Protein AF-K0UMV6-F1 (afdb_monomer)

Nearest PDB structures (foldseek):
  6y8q-assembly3_C  TM=6.607E-01  e=2.916E-07  Streptococcus agalactiae
  6y8q-assembly4_D  TM=5.977E-01  e=9.716E-05  Streptococcus agalactiae
  9bz0-assembly1_f  TM=8.657E-01  e=1.274E+00  Homo sapiens
  4zu9-assembly1_A  TM=8.093E-01  e=2.173E+00  Aquifex aeolicus VF5
  9er2-assembly1_Q  TM=4.753E-01  e=9.752E-01  Homo sapiens

Foldseek 3Di:
DVVVVCVLQVQKDFQVRCVVVVDDPVNVVVCCVVVQWPDLAVRMIGGPPDDCDLSNVLSSQQVLQHPQKAFAAQQLCVLVVVDDDRDQATEIEDEQPRDHDDDPSYDYDHDDDDPQQWDAGSNGIYGPPVRRVVRNVD

Sequence (138 aa):
MLEDFLRDHDGVITLAHAKQAGLSQDAVNRRVRSGKWLRCSRGVYFADDRPFTDAARIRAAVWSAGPNAVASGLAAAWWHEVTKYPPDTVEVTIPRTGHHPKQHGVKLRRRDLDPHDIVERRGLRVTALPLTVVEAAA

Secondary structure (DSSP, 8-state):
-HHHHHHHTTTEEEHHHHHHTT--HHHHHHHHHTTSEEEEETTEEEETTS---HHHHHHHHHHHT-TT-EE-HHHHHHHTTSSSS--SSEEEEE-TT------TTEEEEE----GGGEEEETTEEEE-HHHHHHHHT-

Radius of gyration: 14.88 Å; Cα contacts (8 Å, |Δi|>4): 231; chains: 1; bounding box: 36×27×38 Å

InterPro domains:
  IPR025159 AbiEi antitoxin, N-terminal domain [PF13338] (2-45)

Mean predicted aligned error: 2.88 Å

Organism: NCBI:txid1214102

pLDDT: mean 95.69, std 4.25, range [75.38, 98.81]

Solvent-accessible surface area (backbone atoms only — not comparable to full-atom values): 7646 Å² total; per-residue (Å²): 113,66,68,58,48,27,65,65,38,52,32,36,45,40,54,67,57,40,41,75,70,71,44,50,72,65,60,51,50,50,34,39,76,69,58,49,24,43,74,76,42,92,56,28,33,32,47,61,88,56,82,89,42,72,65,24,52,46,51,46,54,25,57,55,56,36,95,73,25,22,24,23,25,50,37,20,28,28,73,70,65,75,40,94,64,78,53,85,52,36,28,28,34,24,42,64,90,63,86,71,82,92,50,88,57,50,48,80,43,71,46,77,71,58,73,84,42,51,39,76,55,80,94,37,47,21,39,22,69,75,58,12,55,58,50,52,74,108

Structure (mmCIF, N/CA/C/O backbone):
data_AF-K0UMV6-F1
#
_entry.id   AF-K0UMV6-F1
#
loop_
_atom_site.group_PDB
_atom_site.id
_atom_site.type_symbol
_atom_site.label_atom_id
_atom_site.label_alt_id
_atom_site.label_comp_id
_atom_site.label_asym_id
_atom_site.label_entity_id
_atom_site.label_seq_id
_atom_site.pdbx_PDB_ins_code
_atom_site.Cartn_x
_atom_site.Cartn_y
_atom_site.Cartn_z
_atom_site.occupancy
_atom_site.B_iso_or_equiv
_atom_site.auth_seq_id
_atom_site.auth_comp_id
_atom_site.auth_asym_id
_atom_site.auth_atom_id
_atom_site.pdbx_PDB_model_num
ATOM 1 N N . MET A 1 1 ? -19.758 4.707 0.892 1.00 82.88 1 MET A N 1
ATOM 2 C CA . MET A 1 1 ? -18.677 5.628 1.328 1.00 82.88 1 MET A CA 1
ATOM 3 C C . MET A 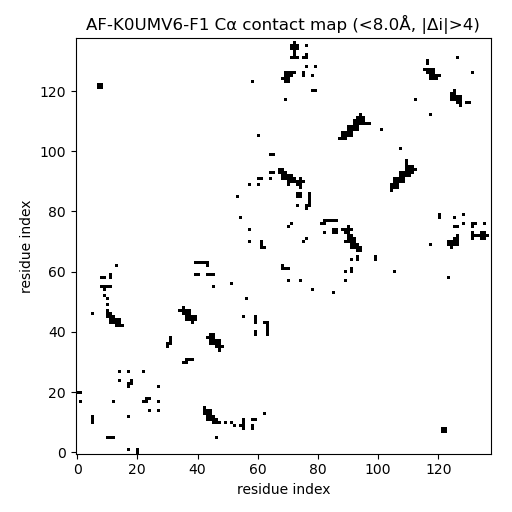1 1 ? -17.490 4.882 1.939 1.00 82.88 1 MET A C 1
ATOM 5 O O . MET A 1 1 ? -16.462 4.834 1.289 1.00 82.88 1 MET A O 1
ATOM 9 N N . LEU A 1 2 ? -17.591 4.273 3.133 1.00 92.81 2 LEU A N 1
ATOM 10 C CA . LEU A 1 2 ? -16.483 3.475 3.703 1.00 92.81 2 LEU A CA 1
ATOM 11 C C . LEU A 1 2 ? -16.415 2.050 3.133 1.00 92.81 2 LEU A C 1
ATOM 13 O O . LEU A 1 2 ? -15.329 1.565 2.842 1.00 92.81 2 LEU A O 1
ATOM 17 N N . GLU A 1 3 ? -17.564 1.388 2.978 1.00 92.31 3 GLU A N 1
ATOM 18 C CA . GLU A 1 3 ? -17.612 0.013 2.465 1.00 92.31 3 GLU A CA 1
ATOM 19 C C . GLU A 1 3 ? -17.109 -0.067 1.021 1.00 92.31 3 GLU A C 1
ATOM 21 O O . 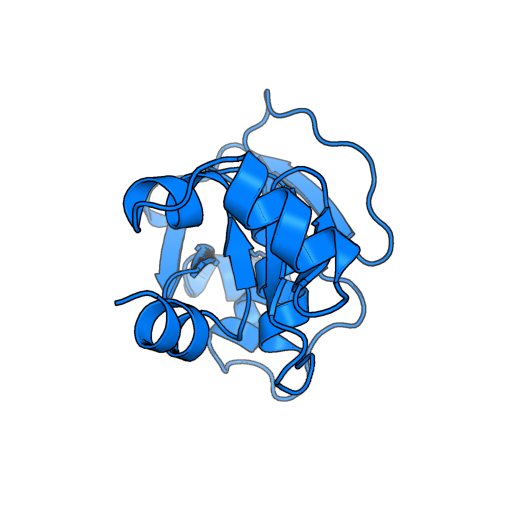GLU A 1 3 ? -16.291 -0.923 0.702 1.00 92.31 3 GLU A O 1
ATOM 26 N N . ASP A 1 4 ? -17.528 0.884 0.180 1.00 94.31 4 ASP A N 1
ATOM 27 C CA . ASP A 1 4 ? -17.048 1.006 -1.202 1.00 94.31 4 ASP A CA 1
ATOM 28 C C . ASP A 1 4 ? -15.538 1.266 -1.231 1.00 94.31 4 ASP A C 1
ATOM 30 O O . ASP A 1 4 ? -14.812 0.577 -1.935 1.00 94.31 4 ASP A O 1
ATOM 34 N N . PHE A 1 5 ? -15.032 2.164 -0.371 1.00 96.00 5 PHE A N 1
ATOM 35 C CA . PHE A 1 5 ? -13.592 2.406 -0.261 1.00 96.00 5 PHE A CA 1
ATOM 36 C C . PHE A 1 5 ? -12.830 1.124 0.087 1.00 96.00 5 PHE A C 1
ATOM 38 O O . PHE A 1 5 ? -11.840 0.798 -0.561 1.00 96.00 5 PHE A O 1
ATOM 45 N N . LEU A 1 6 ? -13.284 0.381 1.100 1.00 97.00 6 LEU A N 1
ATOM 46 C CA . LEU A 1 6 ? -12.649 -0.875 1.487 1.00 97.00 6 LEU A CA 1
ATOM 47 C C . LEU A 1 6 ? -12.754 -1.924 0.373 1.00 97.00 6 LEU A C 1
ATOM 49 O O . LEU A 1 6 ? -11.821 -2.695 0.190 1.00 97.00 6 LEU A O 1
ATOM 53 N N . ARG A 1 7 ? -13.854 -1.965 -0.384 1.00 95.25 7 ARG A N 1
ATOM 54 C CA . ARG A 1 7 ? -14.005 -2.862 -1.538 1.00 95.25 7 ARG A CA 1
ATOM 55 C C . ARG A 1 7 ? -12.994 -2.544 -2.640 1.00 95.25 7 ARG A C 1
ATOM 57 O O . ARG A 1 7 ? -12.350 -3.461 -3.139 1.00 95.25 7 ARG A O 1
ATOM 64 N N . ASP A 1 8 ? -12.812 -1.267 -2.951 1.00 96.19 8 ASP A N 1
ATOM 65 C CA . ASP A 1 8 ? -11.923 -0.806 -4.025 1.00 96.19 8 ASP A CA 1
ATOM 66 C C . ASP A 1 8 ? -10.431 -0.859 -3.639 1.00 96.19 8 ASP A C 1
ATOM 68 O O . ASP A 1 8 ? -9.554 -0.782 -4.499 1.00 96.19 8 ASP A O 1
ATOM 72 N N . HIS A 1 9 ? -10.134 -1.006 -2.343 1.00 97.69 9 HIS A N 1
ATOM 73 C CA . HIS A 1 9 ? -8.777 -0.996 -1.787 1.00 97.69 9 HIS A CA 1
ATOM 74 C C . HIS A 1 9 ? -8.443 -2.283 -1.020 1.00 97.69 9 HIS A C 1
ATOM 76 O O . HIS A 1 9 ? -7.739 -2.248 -0.011 1.00 97.69 9 HIS A O 1
ATOM 82 N N . ASP A 1 10 ? -8.938 -3.428 -1.495 1.00 97.81 10 ASP A N 1
ATOM 83 C CA . ASP A 1 10 ? -8.578 -4.766 -0.994 1.00 97.81 10 ASP A CA 1
ATOM 84 C C . ASP A 1 10 ? -8.808 -4.962 0.517 1.00 97.81 10 ASP A C 1
ATOM 86 O O . ASP A 1 10 ? -8.083 -5.691 1.189 1.00 97.81 10 ASP A O 1
ATOM 90 N N . GLY A 1 11 ? -9.785 -4.267 1.093 1.00 97.88 11 GLY A N 1
ATOM 91 C CA . GLY A 1 11 ? -10.064 -4.280 2.528 1.00 97.88 11 GLY A CA 1
ATOM 92 C C . GLY A 1 11 ? -9.101 -3.470 3.382 1.00 97.88 11 GLY A C 1
ATOM 93 O O . GLY A 1 11 ? -9.268 -3.440 4.600 1.00 97.88 11 GLY A O 1
ATOM 94 N N . VAL A 1 12 ? -8.099 -2.824 2.785 1.00 98.44 12 VAL A N 1
ATOM 95 C CA . VAL A 1 12 ? -7.076 -2.066 3.506 1.00 98.44 12 VAL A CA 1
ATOM 96 C C . VAL A 1 12 ? -7.465 -0.595 3.562 1.00 98.44 12 VAL A C 1
ATOM 98 O O . VAL A 1 12 ? -7.935 -0.004 2.591 1.00 98.44 12 VAL A O 1
ATOM 101 N N . ILE A 1 13 ? -7.218 0.038 4.704 1.00 98.31 13 ILE A N 1
ATOM 102 C CA . ILE A 1 13 ? -7.458 1.464 4.906 1.00 98.31 13 ILE A CA 1
ATOM 103 C C . ILE A 1 13 ? -6.370 2.081 5.783 1.00 98.31 13 ILE A C 1
ATOM 105 O O . ILE A 1 13 ? -5.916 1.491 6.766 1.00 98.31 13 ILE A O 1
ATOM 109 N N . THR A 1 14 ? -5.942 3.297 5.442 1.00 97.75 14 THR A N 1
ATOM 110 C CA . THR A 1 14 ? -5.061 4.078 6.314 1.00 97.75 14 THR A CA 1
ATOM 111 C C . THR A 1 14 ? -5.880 4.867 7.329 1.00 97.75 14 THR A C 1
ATOM 113 O O . THR A 1 14 ? -7.045 5.195 7.108 1.00 97.75 14 THR A O 1
ATOM 116 N N . LEU A 1 15 ? -5.258 5.260 8.437 1.00 97.38 15 LEU A N 1
ATOM 117 C CA . LEU A 1 15 ? -5.883 6.176 9.385 1.00 97.38 15 LEU A CA 1
ATOM 118 C C . LEU A 1 15 ? -6.286 7.503 8.720 1.00 97.38 15 LEU A C 1
ATOM 120 O O . LEU A 1 15 ? -7.304 8.084 9.087 1.00 97.38 15 LEU A O 1
ATOM 124 N N . ALA A 1 16 ? -5.496 7.983 7.756 1.00 96.38 16 ALA A N 1
ATOM 125 C CA . ALA A 1 16 ? -5.799 9.202 7.016 1.00 96.38 16 ALA A CA 1
ATOM 126 C C . ALA A 1 16 ? -7.070 9.038 6.166 1.00 96.38 16 ALA A C 1
ATOM 128 O O . ALA A 1 16 ? -7.964 9.874 6.265 1.00 96.38 16 ALA A O 1
ATOM 129 N N . HIS A 1 17 ? -7.198 7.927 5.432 1.00 96.44 17 HIS A N 1
ATOM 130 C CA . HIS A 1 17 ? -8.404 7.606 4.659 1.00 96.44 17 HIS A CA 1
ATOM 131 C C . HIS A 1 17 ? -9.630 7.441 5.564 1.00 96.44 17 HIS A C 1
ATOM 133 O O . HIS A 1 17 ? -10.691 7.987 5.280 1.00 96.44 17 HIS A O 1
ATOM 139 N N . ALA A 1 18 ? -9.486 6.756 6.704 1.00 96.94 18 ALA A N 1
ATOM 140 C CA . ALA A 1 18 ? -10.576 6.605 7.666 1.00 96.94 18 ALA A CA 1
ATOM 141 C C . ALA A 1 18 ? -11.057 7.967 8.200 1.00 96.94 18 ALA A C 1
ATOM 143 O O . ALA A 1 18 ? -12.261 8.207 8.267 1.00 96.94 18 ALA A O 1
ATOM 144 N N . LYS A 1 19 ? -10.128 8.879 8.520 1.00 96.44 19 LYS A N 1
ATOM 145 C CA . LYS A 1 19 ? -10.456 10.249 8.945 1.00 96.44 19 LYS A CA 1
ATOM 146 C C . LYS A 1 19 ? -11.146 11.050 7.844 1.00 96.44 19 LYS A C 1
ATOM 148 O O . LYS A 1 19 ? -12.125 11.730 8.130 1.00 96.44 19 LYS A O 1
ATOM 153 N N . GLN A 1 20 ? -10.680 10.942 6.600 1.00 95.12 20 GLN A N 1
ATOM 154 C CA . GLN A 1 20 ? -11.331 11.565 5.441 1.00 95.12 20 GLN A CA 1
ATOM 155 C C . GLN A 1 20 ? -12.751 11.022 5.221 1.00 95.12 20 GLN A C 1
ATOM 157 O O . GLN A 1 20 ? -13.645 11.778 4.860 1.00 95.12 20 GLN A O 1
ATOM 162 N N . ALA A 1 21 ? -12.983 9.744 5.528 1.00 94.06 21 ALA A N 1
ATOM 163 C CA . ALA A 1 21 ? -14.305 9.119 5.523 1.00 94.06 21 ALA A CA 1
ATOM 164 C C . ALA A 1 21 ? -15.160 9.446 6.771 1.00 94.06 21 ALA A C 1
ATOM 166 O O . ALA A 1 21 ? -16.221 8.851 6.960 1.00 94.06 21 ALA A O 1
ATOM 167 N N . GLY A 1 22 ? -14.713 10.363 7.639 1.00 95.62 22 GLY A N 1
ATOM 168 C CA . GLY A 1 22 ? -15.455 10.831 8.814 1.00 95.62 22 GLY A CA 1
ATOM 169 C C . GLY A 1 22 ? -15.280 9.990 10.083 1.00 95.62 22 GLY A C 1
ATOM 170 O O . GLY A 1 22 ? -15.992 10.209 11.063 1.00 95.62 22 GLY A O 1
ATOM 171 N N . LEU A 1 23 ? -14.353 9.025 10.113 1.00 96.50 23 LEU A N 1
ATOM 172 C CA . LEU A 1 23 ? -14.094 8.235 11.319 1.00 96.50 23 LEU A CA 1
ATOM 173 C C . LEU A 1 23 ? -13.109 8.955 12.242 1.00 96.50 23 LEU A C 1
ATOM 175 O O . LEU A 1 23 ? -12.002 9.326 11.850 1.00 96.50 23 LEU A O 1
ATOM 179 N N . SER A 1 24 ? -13.472 9.058 13.520 1.00 96.81 24 SER A N 1
ATOM 180 C CA . SER A 1 24 ? -12.534 9.467 14.564 1.00 96.81 24 SER A CA 1
ATOM 181 C C . SER A 1 24 ? -11.501 8.371 14.853 1.00 96.81 24 SER A C 1
ATOM 183 O O . SER A 1 24 ? -11.712 7.185 14.573 1.00 96.81 24 SER A O 1
ATOM 185 N N . GLN A 1 25 ? -10.387 8.753 15.484 1.00 95.94 25 GLN A N 1
ATOM 186 C CA . GLN A 1 25 ? -9.388 7.794 15.967 1.00 95.94 25 GLN A CA 1
ATOM 187 C C . GLN A 1 25 ? -10.011 6.755 16.911 1.00 95.94 25 GLN A C 1
ATOM 189 O O . GLN A 1 25 ? -9.691 5.571 16.823 1.00 95.94 25 GLN A O 1
ATOM 194 N N . ASP A 1 26 ? -10.930 7.177 17.779 1.00 97.62 26 ASP A N 1
ATOM 195 C CA . ASP A 1 26 ? -11.603 6.285 18.724 1.00 97.62 26 ASP A CA 1
ATOM 196 C C . ASP A 1 26 ? -12.524 5.295 18.019 1.00 97.62 26 ASP A C 1
ATOM 198 O O . ASP A 1 26 ? -12.580 4.123 18.394 1.00 97.62 26 ASP A O 1
ATOM 202 N N . ALA A 1 27 ? -13.191 5.722 16.944 1.00 97.38 27 ALA A N 1
ATOM 203 C CA . ALA A 1 27 ? -14.009 4.840 16.123 1.00 97.38 27 ALA A CA 1
ATOM 204 C C . ALA A 1 27 ? -13.167 3.764 15.412 1.00 97.38 27 ALA A C 1
ATOM 206 O O . ALA A 1 27 ? -13.625 2.626 15.271 1.00 97.38 27 ALA A O 1
ATOM 207 N N . VAL A 1 28 ? -11.943 4.099 14.988 1.00 97.62 28 VAL A N 1
ATOM 208 C CA . VAL A 1 28 ? -10.969 3.130 14.452 1.00 97.62 28 VAL A CA 1
ATOM 209 C C . VAL A 1 28 ? -10.491 2.189 15.560 1.00 97.62 28 VAL A C 1
ATOM 211 O O . VAL A 1 28 ? -10.574 0.971 15.414 1.00 97.62 28 VAL A O 1
ATOM 214 N N . ASN A 1 29 ? -10.073 2.730 16.706 1.00 97.06 29 ASN A N 1
ATOM 215 C CA . ASN A 1 29 ? -9.598 1.941 17.846 1.00 97.06 29 ASN A CA 1
ATOM 216 C C . ASN A 1 29 ? -10.666 0.964 18.356 1.00 97.06 29 ASN A C 1
ATOM 218 O O . ASN A 1 29 ? -10.349 -0.176 18.691 1.00 97.06 29 ASN A O 1
ATOM 222 N N . ARG A 1 30 ? -11.937 1.381 18.386 1.00 97.81 30 ARG A N 1
ATOM 223 C CA . ARG A 1 30 ? -13.068 0.521 18.753 1.00 97.81 30 ARG A CA 1
ATOM 224 C C . ARG A 1 30 ? -13.213 -0.657 17.792 1.00 97.81 30 ARG A C 1
ATOM 226 O O . ARG A 1 30 ? -13.397 -1.774 18.263 1.00 97.81 30 ARG A O 1
ATOM 233 N N . ARG A 1 31 ? -13.100 -0.427 16.477 1.00 97.62 31 ARG A N 1
ATOM 234 C CA . ARG A 1 31 ? -13.157 -1.500 15.466 1.00 97.62 31 ARG A CA 1
ATOM 235 C C . ARG A 1 31 ? -12.024 -2.501 15.653 1.00 97.62 31 ARG A C 1
ATOM 237 O O . ARG A 1 31 ? -12.293 -3.698 15.656 1.00 97.62 31 ARG A O 1
ATOM 244 N N . VAL A 1 32 ? -10.813 -2.011 15.919 1.00 97.88 32 VAL A N 1
ATOM 245 C CA . VAL A 1 32 ? -9.652 -2.865 16.208 1.00 97.88 32 VAL A CA 1
ATOM 246 C C . VAL A 1 32 ? -9.853 -3.685 17.482 1.00 97.88 32 VAL A C 1
ATOM 248 O O . VAL A 1 32 ? -9.707 -4.901 17.461 1.00 97.88 32 VAL A O 1
ATOM 251 N N . ARG A 1 33 ? -10.264 -3.055 18.590 1.00 97.56 33 ARG A N 1
ATOM 252 C CA . ARG A 1 33 ? -10.527 -3.758 19.863 1.00 97.56 33 ARG A CA 1
ATOM 253 C C . ARG A 1 33 ? -11.636 -4.803 19.748 1.00 97.56 33 ARG A C 1
ATOM 255 O O . ARG A 1 33 ? -11.593 -5.804 20.446 1.00 97.56 33 ARG A O 1
ATOM 262 N N . SER A 1 34 ? -12.622 -4.561 18.887 1.00 97.19 34 SER A N 1
ATOM 263 C CA . SER A 1 34 ? -13.721 -5.499 18.635 1.00 97.19 34 SER A CA 1
ATOM 264 C C . SER A 1 34 ? -13.375 -6.633 17.665 1.00 97.19 34 SER A C 1
ATOM 266 O O . SER A 1 34 ? -14.263 -7.408 17.333 1.00 97.19 34 SER A O 1
ATOM 268 N N . GLY A 1 35 ? -12.148 -6.689 17.136 1.00 96.44 35 GLY A N 1
ATOM 269 C CA . GLY A 1 35 ? -11.735 -7.676 16.132 1.00 96.44 35 GLY A CA 1
ATOM 270 C C . GLY A 1 35 ? -12.239 -7.399 14.714 1.00 96.44 35 GLY A C 1
ATOM 271 O O . GLY A 1 35 ? -11.738 -7.988 13.774 1.00 96.44 35 GLY A O 1
ATOM 272 N N . LYS A 1 36 ? -13.164 -6.448 14.519 1.00 97.19 36 LYS A N 1
ATOM 273 C CA . LYS A 1 36 ? -13.671 -6.094 13.183 1.00 97.19 36 LYS A CA 1
ATOM 274 C C . LYS A 1 36 ? -12.572 -5.639 12.234 1.00 97.19 36 LYS A C 1
ATOM 276 O O . LYS A 1 36 ? -12.697 -5.863 11.039 1.00 97.19 36 LYS A O 1
ATOM 281 N N . TRP A 1 37 ? -11.555 -4.943 12.745 1.00 98.19 37 TRP A N 1
ATOM 282 C CA . TRP A 1 37 ? -10.400 -4.512 11.961 1.00 98.19 37 TRP A CA 1
ATOM 283 C C . TRP A 1 37 ? -9.109 -5.088 12.542 1.00 98.19 37 TRP A C 1
ATOM 285 O O . TRP A 1 37 ? -8.854 -4.966 13.740 1.00 98.19 37 TRP A O 1
ATOM 295 N N . LEU A 1 38 ? -8.247 -5.619 11.684 1.00 97.56 38 LEU A N 1
ATOM 296 C CA . LEU A 1 38 ? -6.889 -6.016 12.032 1.00 97.56 38 LEU A CA 1
ATOM 297 C C . LEU A 1 38 ? -5.928 -4.850 11.815 1.00 97.56 38 LEU A C 1
ATOM 299 O O . LEU A 1 38 ? -6.073 -4.049 10.891 1.00 97.56 38 LEU A O 1
ATOM 303 N N . ARG A 1 39 ? -4.914 -4.739 12.673 1.00 97.12 39 ARG A N 1
ATOM 304 C CA . ARG A 1 39 ? -3.855 -3.738 12.518 1.00 97.12 39 ARG A CA 1
ATOM 305 C C . ARG A 1 39 ? -2.681 -4.350 11.756 1.00 97.12 39 ARG A C 1
ATOM 307 O O . ARG A 1 39 ? -1.895 -5.080 12.349 1.00 97.12 39 ARG A O 1
ATOM 314 N N . CYS A 1 40 ? -2.527 -3.997 10.482 1.00 94.81 40 CYS A N 1
ATOM 315 C CA . CYS A 1 40 ? -1.391 -4.435 9.663 1.00 94.81 40 CYS A CA 1
ATOM 316 C C .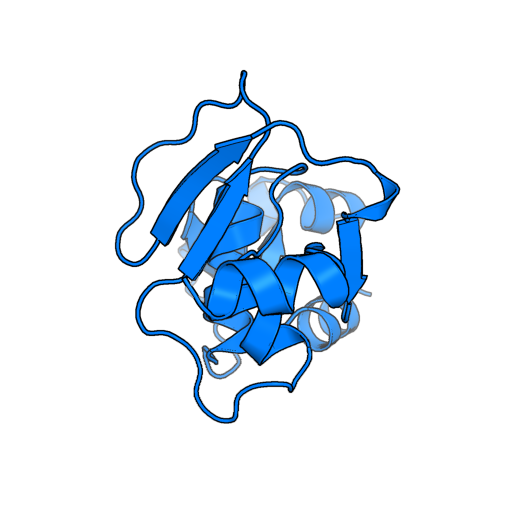 CYS A 1 40 ? -0.094 -3.728 10.079 1.00 94.81 40 CYS A C 1
ATOM 318 O O . CYS A 1 40 ? 0.962 -4.345 10.174 1.00 94.81 40 CYS A O 1
ATOM 320 N N . SER A 1 41 ? -0.171 -2.421 10.355 1.00 93.88 41 SER A N 1
ATOM 321 C CA . SER A 1 41 ? 0.953 -1.634 10.869 1.00 93.88 41 SER A CA 1
ATOM 322 C C . SER A 1 41 ? 0.473 -0.363 11.585 1.00 93.88 41 SER A C 1
ATOM 324 O O . SER A 1 41 ? -0.713 -0.174 11.880 1.00 93.88 41 SER A O 1
ATOM 326 N N . ARG A 1 42 ? 1.391 0.546 11.934 1.00 91.56 42 ARG A N 1
ATOM 327 C CA . ARG A 1 42 ? 1.010 1.827 12.536 1.00 91.56 42 ARG A CA 1
ATOM 328 C C . ARG A 1 42 ? 0.272 2.697 11.515 1.00 91.56 42 ARG A C 1
ATOM 330 O O . ARG A 1 42 ? 0.892 3.306 10.658 1.00 91.56 42 ARG A O 1
ATOM 337 N N . GLY A 1 43 ? -1.044 2.816 11.697 1.00 95.06 43 GLY A N 1
ATOM 338 C CA . GLY A 1 43 ? -1.901 3.660 10.865 1.00 95.06 43 GLY A CA 1
ATOM 339 C C . GLY A 1 43 ? -2.415 2.972 9.601 1.00 95.06 43 GLY A C 1
ATOM 340 O O . GLY A 1 43 ? -2.998 3.660 8.771 1.00 95.06 43 GLY A O 1
ATOM 341 N N . VAL A 1 44 ? -2.231 1.654 9.468 1.00 97.50 44 VAL A N 1
ATOM 342 C CA . VAL A 1 44 ? -2.775 0.837 8.375 1.00 97.50 44 VAL A CA 1
ATOM 343 C C . VAL A 1 44 ? -3.552 -0.327 8.974 1.00 97.50 44 VAL A C 1
ATOM 345 O O . VAL A 1 44 ? -3.048 -1.030 9.858 1.00 97.50 44 VAL A O 1
ATOM 348 N N . TYR A 1 45 ? -4.778 -0.504 8.500 1.00 98.31 45 TYR A N 1
ATOM 349 C CA . TYR A 1 45 ? -5.741 -1.461 9.025 1.00 98.31 45 TYR A CA 1
ATOM 350 C C . TYR A 1 45 ? -6.366 -2.261 7.889 1.00 98.31 45 TYR A C 1
ATOM 352 O O . TYR A 1 45 ? -6.445 -1.775 6.764 1.00 98.31 45 TYR A O 1
ATOM 360 N N . PHE A 1 46 ? -6.837 -3.456 8.212 1.00 98.56 46 PHE A N 1
ATOM 361 C CA . PHE A 1 46 ? -7.595 -4.322 7.322 1.00 98.56 46 PHE A CA 1
ATOM 362 C C . PHE A 1 46 ? -8.961 -4.618 7.940 1.00 98.56 46 PHE A C 1
ATOM 364 O O . PHE A 1 46 ? -9.037 -4.854 9.145 1.00 98.56 46 PHE A O 1
ATOM 371 N N . ALA A 1 47 ? -10.032 -4.583 7.153 1.00 98.00 47 ALA A N 1
ATOM 372 C CA . ALA A 1 47 ? -11.357 -4.995 7.604 1.00 98.00 47 ALA A CA 1
ATOM 373 C C . ALA A 1 47 ? -11.478 -6.527 7.572 1.00 98.00 47 ALA A C 1
ATOM 375 O O . ALA A 1 47 ? -11.412 -7.122 6.506 1.00 98.00 47 ALA A O 1
ATOM 376 N N . ASP A 1 48 ? -11.654 -7.153 8.738 1.00 96.38 48 ASP A N 1
ATOM 377 C CA . ASP A 1 48 ? -11.592 -8.612 8.946 1.00 96.38 48 ASP A CA 1
ATOM 378 C C . ASP A 1 48 ? -12.905 -9.346 8.622 1.00 96.38 48 ASP A C 1
ATOM 380 O O . ASP A 1 48 ? -13.192 -10.434 9.108 1.00 96.38 48 ASP A O 1
ATOM 384 N N . ASP A 1 49 ? -13.758 -8.718 7.823 1.00 94.94 49 ASP A N 1
ATOM 385 C CA . ASP A 1 49 ? -15.003 -9.281 7.300 1.00 94.94 49 ASP A CA 1
ATOM 386 C C . ASP A 1 49 ? -14.825 -9.861 5.885 1.00 94.94 49 ASP A C 1
ATOM 388 O O . ASP A 1 49 ? -15.802 -10.232 5.232 1.00 94.94 49 ASP A O 1
ATOM 392 N N . ARG A 1 50 ? -13.580 -9.932 5.398 1.00 94.75 50 ARG A N 1
ATOM 393 C CA . ARG A 1 50 ? -13.223 -10.416 4.060 1.00 94.75 50 ARG A CA 1
ATOM 394 C C . ARG A 1 50 ? -11.871 -11.146 4.055 1.00 94.75 50 ARG A C 1
ATOM 396 O O . ARG A 1 50 ? -11.081 -10.961 4.979 1.00 94.75 50 ARG A O 1
ATOM 403 N N . PRO A 1 51 ? -11.569 -11.967 3.030 1.00 96.75 51 PRO A N 1
ATOM 404 C CA . PRO A 1 51 ? -10.291 -12.672 2.948 1.00 96.75 51 PRO A CA 1
ATOM 405 C C . PRO A 1 51 ? -9.102 -11.715 2.812 1.00 96.75 51 PRO A C 1
ATOM 407 O O . PRO A 1 51 ? -9.142 -10.772 2.019 1.00 96.75 51 PRO A O 1
ATOM 410 N N . PHE A 1 52 ? -8.014 -11.996 3.529 1.00 97.06 52 PHE A N 1
ATOM 411 C CA . PHE A 1 52 ? -6.754 -11.267 3.382 1.00 97.06 52 PHE A CA 1
ATOM 412 C C . PHE A 1 52 ? -5.983 -11.780 2.154 1.00 97.06 52 PHE A C 1
ATOM 414 O O . PHE A 1 52 ? -5.238 -12.755 2.233 1.00 97.06 52 PHE A O 1
ATOM 421 N N . THR A 1 53 ? -6.219 -11.158 0.998 1.00 97.50 53 THR A N 1
ATOM 422 C CA . THR A 1 53 ? -5.636 -11.554 -0.298 1.00 97.50 53 THR A CA 1
ATOM 423 C C . THR A 1 53 ? -4.196 -11.061 -0.477 1.00 97.50 53 THR A C 1
ATOM 425 O O . THR A 1 53 ? -3.722 -10.189 0.252 1.00 97.50 53 THR A O 1
ATOM 428 N N . ASP A 1 54 ? -3.497 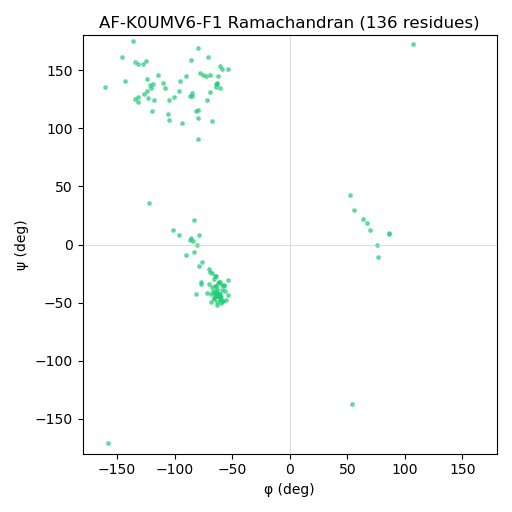-11.542 -1.510 1.00 97.75 54 ASP A N 1
ATOM 429 C CA . ASP A 1 54 ? -2.185 -10.996 -1.891 1.00 97.75 54 ASP A CA 1
ATOM 430 C C . ASP A 1 54 ? -2.234 -9.514 -2.273 1.00 97.75 54 ASP A C 1
ATOM 432 O O . ASP A 1 54 ? -1.301 -8.766 -1.973 1.00 97.75 54 ASP A O 1
ATOM 436 N N . ALA A 1 55 ? -3.348 -9.063 -2.857 1.00 98.12 55 ALA A N 1
ATOM 437 C CA . ALA A 1 55 ? -3.555 -7.649 -3.140 1.00 98.12 55 ALA A CA 1
ATOM 438 C C . ALA A 1 55 ? -3.621 -6.828 -1.839 1.00 98.12 55 ALA A C 1
ATOM 440 O O . ALA A 1 55 ? -2.924 -5.818 -1.702 1.00 98.12 55 ALA A O 1
ATOM 441 N N . ALA A 1 56 ? -4.360 -7.325 -0.838 1.00 98.25 56 ALA A N 1
ATOM 442 C CA . ALA A 1 56 ? -4.416 -6.728 0.495 1.00 98.25 56 ALA A CA 1
ATOM 443 C C . ALA A 1 56 ? -3.036 -6.717 1.170 1.00 98.25 56 ALA A C 1
ATOM 445 O O . ALA A 1 56 ? -2.625 -5.696 1.726 1.00 98.25 56 ALA A O 1
ATOM 446 N N . ARG A 1 57 ? -2.280 -7.819 1.071 1.00 97.75 57 ARG A N 1
ATOM 447 C CA . ARG A 1 57 ? -0.921 -7.947 1.621 1.00 97.75 57 ARG A CA 1
ATOM 448 C C . ARG A 1 57 ? 0.040 -6.917 1.029 1.00 97.75 57 ARG A C 1
ATOM 450 O O . ARG A 1 57 ? 0.709 -6.208 1.784 1.00 97.75 57 ARG A O 1
ATOM 457 N N . ILE A 1 58 ? 0.089 -6.795 -0.298 1.00 98.31 58 ILE A N 1
ATOM 458 C CA . ILE A 1 58 ? 0.962 -5.834 -0.989 1.00 98.31 58 ILE A CA 1
ATOM 459 C C . ILE A 1 58 ? 0.542 -4.396 -0.672 1.00 98.31 58 ILE A C 1
ATOM 461 O O . ILE A 1 58 ? 1.389 -3.581 -0.299 1.00 98.31 58 ILE A O 1
ATOM 465 N N . ARG A 1 59 ? -0.756 -4.077 -0.740 1.00 98.44 59 ARG A N 1
ATOM 466 C CA . ARG A 1 59 ? -1.259 -2.735 -0.412 1.00 98.44 59 ARG A CA 1
ATOM 467 C C . ARG A 1 59 ? -0.946 -2.349 1.028 1.00 98.44 59 ARG A C 1
ATOM 469 O O . ARG A 1 59 ? -0.459 -1.244 1.274 1.00 98.44 59 ARG A O 1
ATOM 476 N N . ALA A 1 60 ? -1.183 -3.259 1.972 1.00 97.88 60 ALA A N 1
ATOM 477 C CA . ALA A 1 60 ? -0.859 -3.041 3.372 1.00 97.88 60 ALA A CA 1
ATOM 478 C C . ALA A 1 60 ? 0.640 -2.782 3.551 1.00 97.88 60 ALA A C 1
ATOM 480 O O . ALA A 1 60 ? 0.992 -1.817 4.225 1.00 97.88 60 ALA A O 1
ATOM 481 N N . ALA A 1 61 ? 1.516 -3.566 2.918 1.00 97.31 61 ALA A N 1
ATOM 482 C CA . ALA A 1 61 ? 2.965 -3.367 2.979 1.00 97.31 61 ALA A CA 1
ATOM 483 C C . ALA A 1 61 ? 3.401 -1.998 2.425 1.00 97.31 61 ALA A C 1
ATOM 485 O O . ALA A 1 61 ? 4.129 -1.264 3.097 1.00 97.31 61 ALA A O 1
ATOM 486 N N . VAL A 1 62 ? 2.910 -1.610 1.244 1.00 97.81 62 VAL A N 1
ATOM 487 C CA . VAL A 1 62 ? 3.248 -0.321 0.616 1.00 97.81 62 VAL A CA 1
ATOM 488 C C . VAL A 1 62 ? 2.760 0.844 1.474 1.00 97.81 62 VAL A C 1
ATOM 490 O O . VAL A 1 62 ? 3.554 1.701 1.848 1.00 97.81 62 VAL A O 1
ATOM 493 N N . TRP A 1 63 ? 1.489 0.867 1.879 1.00 97.44 63 TRP A N 1
ATOM 494 C CA . TRP A 1 63 ? 0.969 1.960 2.712 1.00 97.44 63 TRP A CA 1
ATOM 495 C C . TRP A 1 63 ? 1.620 2.019 4.097 1.00 97.44 63 TRP A C 1
ATOM 497 O O . TRP A 1 63 ? 1.749 3.096 4.682 1.00 97.44 63 TRP A O 1
ATOM 507 N N . SER A 1 64 ? 2.092 0.883 4.613 1.00 95.94 64 SER A N 1
ATOM 508 C CA . SER A 1 64 ? 2.846 0.823 5.870 1.00 95.94 64 SER A CA 1
ATOM 509 C C . SER A 1 64 ? 4.238 1.452 5.764 1.00 95.94 64 SER A C 1
ATOM 511 O O . SER A 1 64 ? 4.794 1.897 6.775 1.00 95.94 64 SER A O 1
ATOM 513 N N . ALA A 1 65 ? 4.787 1.527 4.551 1.00 95.00 65 ALA A N 1
ATOM 514 C CA . ALA A 1 65 ? 6.034 2.213 4.237 1.00 95.00 65 ALA A CA 1
ATOM 515 C C . ALA A 1 65 ? 5.848 3.719 3.964 1.00 95.00 65 ALA A C 1
ATOM 517 O O . ALA A 1 65 ? 6.815 4.401 3.644 1.00 95.00 65 ALA A O 1
ATOM 518 N N . GLY A 1 66 ? 4.636 4.257 4.140 1.00 93.38 66 GLY A N 1
ATOM 519 C CA . GLY A 1 66 ? 4.353 5.692 4.118 1.00 93.38 66 GLY A CA 1
ATOM 520 C C . GLY A 1 66 ? 3.621 6.187 2.863 1.00 93.38 66 GLY A C 1
ATOM 521 O O . GLY A 1 66 ? 3.434 5.447 1.903 1.00 93.38 66 GLY A O 1
ATOM 522 N N . PRO A 1 67 ? 3.200 7.467 2.849 1.00 92.94 67 PRO A N 1
ATOM 523 C CA . PRO A 1 67 ? 2.362 8.024 1.780 1.00 92.94 67 PRO A CA 1
ATOM 524 C C . PRO A 1 67 ? 3.079 8.120 0.425 1.00 92.94 67 PRO A C 1
ATOM 526 O O . PRO A 1 67 ? 2.434 8.112 -0.618 1.00 92.94 67 PRO A O 1
ATOM 529 N N . ASN A 1 68 ? 4.412 8.193 0.431 1.00 95.06 68 ASN A N 1
ATOM 530 C CA . ASN A 1 68 ? 5.248 8.264 -0.772 1.00 95.06 68 ASN A CA 1
ATOM 531 C C . ASN A 1 68 ? 5.902 6.925 -1.129 1.00 95.06 68 ASN A C 1
ATOM 533 O O . ASN A 1 68 ? 6.815 6.896 -1.947 1.00 95.06 68 ASN A O 1
ATOM 537 N N . ALA A 1 69 ? 5.465 5.834 -0.502 1.00 97.06 69 ALA A N 1
ATOM 538 C CA . ALA A 1 69 ? 5.915 4.502 -0.856 1.00 97.06 69 ALA A CA 1
ATOM 539 C C . ALA A 1 69 ? 5.313 4.050 -2.189 1.00 97.06 69 ALA A C 1
ATOM 541 O O . ALA A 1 69 ? 4.162 4.357 -2.507 1.00 97.06 69 ALA A O 1
ATOM 542 N N . VAL A 1 70 ? 6.105 3.296 -2.941 1.00 98.56 70 VAL A N 1
ATOM 543 C CA . VAL A 1 70 ? 5.779 2.812 -4.281 1.00 98.56 70 VAL A CA 1
ATOM 544 C C . VAL A 1 70 ? 6.086 1.318 -4.321 1.00 98.56 70 VAL A C 1
ATOM 546 O O . VAL A 1 70 ? 7.196 0.919 -3.965 1.00 98.56 70 VAL A O 1
ATOM 549 N N . ALA A 1 71 ? 5.130 0.477 -4.723 1.00 98.62 71 ALA A N 1
ATOM 550 C CA . ALA A 1 71 ? 5.435 -0.930 -4.990 1.00 98.62 71 ALA A CA 1
ATOM 551 C C . ALA A 1 71 ? 6.419 -1.007 -6.167 1.00 98.62 71 ALA A C 1
ATOM 553 O O . ALA A 1 71 ? 6.244 -0.299 -7.158 1.00 98.62 71 ALA A O 1
ATOM 554 N N . SER A 1 72 ? 7.446 -1.843 -6.062 1.00 98.44 72 SER A N 1
ATOM 555 C CA . SER A 1 72 ? 8.525 -1.949 -7.058 1.00 98.44 72 SER A CA 1
ATOM 556 C C . SER A 1 72 ? 8.862 -3.412 -7.356 1.00 98.44 72 SER A C 1
ATOM 558 O O . SER A 1 72 ? 8.313 -4.311 -6.710 1.00 98.44 72 SER A O 1
ATOM 560 N N . GLY A 1 73 ? 9.751 -3.666 -8.321 1.00 97.69 73 GLY A N 1
ATOM 561 C CA . GLY A 1 73 ? 10.211 -5.025 -8.645 1.00 97.69 73 GLY A CA 1
ATOM 562 C C . GLY A 1 73 ? 9.067 -6.004 -8.935 1.00 97.69 73 GLY A C 1
ATOM 563 O O . GLY A 1 73 ? 8.084 -5.656 -9.595 1.00 97.69 73 GLY A O 1
ATOM 564 N N . LEU A 1 74 ? 9.158 -7.225 -8.398 1.00 97.81 74 LEU A N 1
ATOM 565 C CA . LEU A 1 74 ? 8.139 -8.259 -8.621 1.00 97.81 74 LEU A CA 1
ATOM 566 C C . LEU A 1 74 ? 6.760 -7.901 -8.046 1.00 97.81 74 LEU A C 1
ATOM 568 O O . LEU A 1 74 ? 5.746 -8.355 -8.575 1.00 97.81 74 LEU A O 1
ATOM 572 N N . ALA A 1 75 ? 6.696 -7.070 -6.998 1.00 98.31 75 ALA A N 1
ATOM 573 C CA . ALA A 1 75 ? 5.420 -6.627 -6.439 1.00 98.31 75 ALA A CA 1
ATOM 574 C C . ALA A 1 75 ? 4.684 -5.702 -7.417 1.00 98.31 75 ALA A C 1
ATOM 576 O O . ALA A 1 75 ? 3.487 -5.877 -7.639 1.00 98.31 75 ALA A O 1
ATOM 577 N N . ALA A 1 76 ? 5.403 -4.769 -8.051 1.00 98.50 76 ALA A N 1
ATOM 578 C CA . ALA A 1 76 ? 4.851 -3.949 -9.127 1.00 98.50 76 ALA A CA 1
ATOM 579 C C . ALA A 1 76 ? 4.505 -4.790 -10.361 1.00 98.50 76 ALA A C 1
ATOM 581 O O . ALA A 1 76 ? 3.435 -4.604 -10.934 1.00 98.50 76 ALA A O 1
ATOM 582 N N . ALA A 1 77 ? 5.359 -5.745 -10.741 1.00 98.38 77 ALA A N 1
ATOM 583 C CA . ALA A 1 77 ? 5.130 -6.597 -11.910 1.00 98.38 77 ALA A CA 1
ATOM 584 C C . ALA A 1 77 ? 3.844 -7.421 -11.779 1.00 98.38 77 ALA A C 1
ATOM 586 O O . ALA A 1 77 ? 3.031 -7.444 -12.704 1.00 98.38 77 ALA A O 1
ATOM 587 N N . TRP A 1 78 ? 3.615 -8.020 -10.610 1.00 98.44 78 TRP A N 1
ATOM 588 C CA . TRP A 1 78 ? 2.360 -8.709 -10.315 1.00 98.44 78 TRP A CA 1
ATOM 589 C C . TRP A 1 78 ? 1.173 -7.740 -10.295 1.00 98.44 78 TRP A C 1
ATOM 591 O O . TRP A 1 78 ? 0.105 -8.040 -10.826 1.00 98.44 78 TRP A O 1
ATOM 601 N N . TRP A 1 79 ? 1.359 -6.535 -9.744 1.00 98.50 79 TRP A N 1
ATOM 602 C CA . TRP A 1 79 ? 0.301 -5.524 -9.698 1.00 98.50 79 TRP A CA 1
ATOM 603 C C . TRP A 1 79 ? -0.113 -4.997 -11.080 1.00 98.50 79 TRP A C 1
ATOM 605 O O . TRP A 1 79 ? -1.274 -4.616 -11.251 1.00 98.50 79 TRP A O 1
ATOM 615 N N . HIS A 1 80 ? 0.814 -4.986 -12.042 1.00 98.19 80 HIS A N 1
ATOM 616 C CA . HIS A 1 80 ? 0.581 -4.699 -13.466 1.00 98.19 80 HIS A CA 1
ATOM 617 C C . HIS A 1 80 ? 0.116 -5.922 -14.267 1.00 98.19 80 HIS A C 1
ATOM 619 O O . HIS A 1 80 ? -0.032 -5.812 -15.480 1.00 98.19 80 HIS A O 1
ATOM 625 N N . GLU A 1 81 ? -0.094 -7.072 -13.620 1.00 97.31 81 GLU A N 1
ATOM 626 C CA . GLU A 1 81 ? -0.511 -8.329 -14.262 1.00 97.31 81 GLU A CA 1
ATOM 627 C C . GLU A 1 81 ? 0.521 -8.882 -15.267 1.00 97.31 81 GLU A C 1
ATOM 629 O O . GLU A 1 81 ? 0.201 -9.694 -16.132 1.00 97.31 81 GLU A O 1
ATOM 634 N N . VAL A 1 82 ? 1.792 -8.482 -15.130 1.00 96.94 82 VAL A N 1
ATOM 635 C CA . VAL A 1 82 ? 2.911 -8.994 -15.942 1.00 96.94 82 VAL A CA 1
ATOM 636 C C . VAL A 1 82 ? 3.338 -10.385 -15.474 1.00 96.94 82 VAL A C 1
ATOM 638 O O . VAL A 1 82 ? 3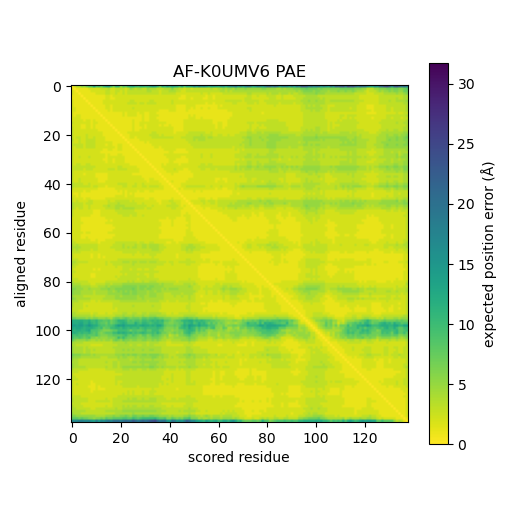.769 -11.212 -16.276 1.00 96.94 82 VAL A O 1
ATOM 641 N N . THR A 1 83 ? 3.217 -10.666 -14.174 1.00 95.94 83 THR A N 1
ATOM 642 C CA . THR A 1 83 ? 3.519 -11.978 -13.588 1.00 95.94 83 THR A CA 1
ATOM 643 C C . THR A 1 83 ? 2.259 -12.628 -13.025 1.00 95.94 83 THR A C 1
ATOM 645 O O . THR A 1 83 ? 1.367 -11.965 -12.501 1.00 95.94 83 THR A O 1
ATOM 648 N N . LYS A 1 84 ? 2.188 -13.962 -13.110 1.00 94.62 84 LYS A N 1
ATOM 649 C CA . LYS A 1 84 ? 1.030 -14.741 -12.640 1.00 94.62 84 LYS A CA 1
ATOM 650 C C . LYS A 1 84 ? 0.992 -14.907 -11.119 1.00 94.62 84 LYS A C 1
ATOM 652 O O . LYS A 1 84 ? -0.086 -14.969 -10.535 1.00 94.62 84 LYS A O 1
ATOM 657 N N . TYR A 1 85 ? 2.159 -15.018 -10.489 1.00 94.62 85 TYR A N 1
ATOM 658 C CA . TYR A 1 85 ? 2.282 -15.348 -9.072 1.00 94.62 85 TYR A CA 1
ATOM 659 C C . TYR A 1 85 ? 2.739 -14.130 -8.264 1.00 94.62 85 TYR A C 1
ATOM 661 O O . TYR A 1 85 ? 3.670 -13.441 -8.695 1.00 94.62 85 TYR A O 1
ATOM 669 N N . PRO A 1 86 ? 2.105 -13.859 -7.111 1.00 95.19 86 PRO A N 1
ATOM 670 C CA . PRO A 1 86 ? 2.534 -12.790 -6.224 1.00 95.19 86 PRO A CA 1
ATOM 671 C C . PRO A 1 86 ? 3.876 -13.158 -5.575 1.00 95.19 86 PRO A C 1
ATOM 673 O O . PRO A 1 86 ? 4.111 -14.332 -5.284 1.00 95.19 86 PRO A O 1
ATOM 676 N N . PRO A 1 87 ? 4.765 -12.187 -5.316 1.00 96.50 87 PRO A N 1
ATOM 677 C CA . PRO A 1 87 ? 6.035 -12.473 -4.663 1.00 96.50 87 PRO A CA 1
ATOM 678 C C . PRO A 1 87 ? 5.848 -12.733 -3.162 1.00 96.50 87 PRO A C 1
ATOM 680 O O . PRO A 1 87 ? 5.048 -12.068 -2.497 1.00 96.50 87 PRO A O 1
ATOM 683 N N . ASP A 1 88 ? 6.650 -13.631 -2.586 1.00 95.06 88 ASP A N 1
ATOM 684 C CA . ASP A 1 88 ? 6.652 -13.872 -1.134 1.00 95.06 88 ASP A CA 1
ATOM 685 C C . ASP A 1 88 ? 7.080 -12.623 -0.351 1.00 95.06 88 ASP A C 1
ATOM 687 O O . ASP A 1 88 ? 6.506 -12.294 0.687 1.00 95.06 88 ASP A O 1
ATOM 691 N N . THR A 1 89 ? 8.054 -11.879 -0.883 1.00 96.38 89 THR A N 1
ATOM 692 C CA . THR A 1 89 ? 8.534 -10.614 -0.315 1.00 96.38 89 THR A CA 1
ATOM 693 C C . THR A 1 89 ? 8.022 -9.432 -1.129 1.00 96.38 89 THR A C 1
ATOM 695 O O . THR A 1 89 ? 8.272 -9.340 -2.329 1.00 96.38 89 THR A O 1
ATOM 698 N N . VAL A 1 90 ? 7.347 -8.489 -0.472 1.00 97.94 90 VAL A N 1
ATOM 699 C CA . VAL A 1 90 ? 6.855 -7.265 -1.110 1.00 97.94 90 VAL A CA 1
ATOM 700 C C . VAL A 1 90 ? 7.988 -6.249 -1.209 1.00 97.94 90 VAL A C 1
ATOM 702 O O . VAL A 1 90 ? 8.499 -5.762 -0.198 1.00 97.94 90 VAL A O 1
ATOM 705 N N . GLU A 1 91 ? 8.383 -5.917 -2.432 1.00 97.75 91 GLU A N 1
ATOM 706 C CA . GLU A 1 91 ? 9.372 -4.875 -2.689 1.00 97.75 91 GLU A CA 1
ATOM 707 C C . GLU A 1 91 ? 8.719 -3.495 -2.728 1.00 97.75 91 GLU A C 1
ATOM 709 O O . GLU A 1 91 ? 7.745 -3.264 -3.447 1.00 97.75 91 GLU A O 1
ATOM 714 N N . VAL A 1 92 ? 9.270 -2.572 -1.939 1.00 98.06 92 VAL A N 1
ATOM 715 C CA . VAL A 1 92 ? 8.739 -1.216 -1.790 1.00 98.06 92 VAL A CA 1
ATOM 716 C C . VAL A 1 92 ? 9.873 -0.205 -1.878 1.00 98.06 92 VAL A C 1
ATOM 718 O O . VAL A 1 92 ? 10.838 -0.268 -1.112 1.00 98.06 92 VAL A O 1
ATOM 721 N N . THR A 1 93 ? 9.736 0.761 -2.780 1.00 98.12 93 THR A N 1
ATOM 722 C CA . THR A 1 93 ? 10.640 1.904 -2.894 1.00 98.12 93 THR A CA 1
ATOM 723 C C . THR A 1 93 ? 10.074 3.105 -2.144 1.00 98.12 93 THR A C 1
ATOM 725 O O . THR A 1 93 ? 8.902 3.448 -2.282 1.00 98.12 93 THR A O 1
ATOM 728 N N . ILE A 1 94 ? 10.915 3.742 -1.332 1.00 96.81 94 ILE A N 1
ATOM 729 C CA . ILE A 1 94 ? 10.612 4.974 -0.593 1.00 96.81 94 ILE A CA 1
ATOM 730 C C . ILE A 1 94 ? 11.652 6.062 -0.917 1.00 96.81 94 ILE A C 1
ATOM 732 O O . ILE A 1 94 ? 12.783 5.716 -1.289 1.00 96.81 94 ILE A O 1
ATOM 736 N N . PRO A 1 95 ? 11.325 7.356 -0.716 1.00 95.19 95 PRO A N 1
ATOM 737 C CA . PRO A 1 95 ? 12.286 8.450 -0.875 1.00 95.19 95 PRO A CA 1
ATOM 738 C C . PRO A 1 95 ? 13.563 8.236 -0.054 1.00 95.19 95 PRO A C 1
ATOM 740 O O . PRO A 1 95 ? 13.523 7.617 1.017 1.00 95.19 95 PRO A O 1
ATOM 743 N N . ARG A 1 96 ? 14.701 8.773 -0.511 1.00 92.81 96 ARG A N 1
ATOM 744 C CA . ARG A 1 96 ? 16.018 8.549 0.127 1.00 92.81 96 ARG A CA 1
ATOM 745 C C . ARG A 1 96 ? 16.073 8.963 1.595 1.00 92.81 96 ARG A C 1
ATOM 747 O O . ARG A 1 96 ? 16.738 8.303 2.390 1.00 92.81 96 ARG A O 1
ATOM 754 N N . THR A 1 97 ? 15.366 10.030 1.945 1.00 89.69 97 THR A N 1
ATOM 755 C CA . THR A 1 97 ? 15.273 10.568 3.310 1.00 89.69 97 THR A CA 1
ATOM 756 C C . THR A 1 97 ? 14.234 9.844 4.171 1.00 89.69 97 THR A C 1
ATOM 758 O O . THR A 1 97 ? 14.149 10.085 5.374 1.00 89.69 97 THR A O 1
ATOM 761 N N . GLY A 1 98 ? 13.452 8.933 3.584 1.00 81.19 98 GLY A N 1
ATOM 762 C CA . GLY A 1 98 ? 12.439 8.159 4.288 1.00 81.19 98 GLY A CA 1
ATOM 763 C C . GLY A 1 98 ? 13.050 7.150 5.262 1.00 81.19 98 GLY A C 1
ATOM 764 O O . GLY A 1 98 ? 13.919 6.338 4.913 1.00 81.19 98 GLY A O 1
ATOM 765 N N . HIS A 1 99 ? 12.543 7.145 6.496 1.00 77.88 99 HIS A N 1
ATOM 766 C CA . HIS A 1 99 ? 12.888 6.137 7.489 1.00 77.88 99 HIS A CA 1
ATOM 767 C C . HIS A 1 99 ? 11.652 5.361 7.938 1.00 77.88 99 HIS A C 1
ATOM 769 O O . HIS A 1 99 ? 10.765 5.892 8.599 1.00 77.88 99 HIS A O 1
ATOM 775 N N . HIS A 1 100 ? 11.643 4.066 7.615 1.00 81.62 100 HIS A N 1
ATOM 776 C CA . HIS A 1 100 ? 10.623 3.130 8.071 1.00 81.62 100 HIS A CA 1
ATOM 777 C C . HIS A 1 100 ? 11.274 1.945 8.799 1.00 81.62 100 HIS A C 1
ATOM 779 O O . HIS A 1 100 ? 12.368 1.525 8.400 1.00 81.62 100 HIS A O 1
ATOM 785 N N . PRO A 1 101 ? 10.657 1.431 9.881 1.00 80.31 101 PRO A N 1
ATOM 786 C CA . PRO A 1 101 ? 11.111 0.209 10.537 1.00 80.31 101 PRO A CA 1
ATOM 787 C C . PRO A 1 101 ? 11.107 -0.971 9.564 1.00 80.31 101 PRO A C 1
ATOM 789 O O . PRO A 1 101 ? 10.277 -1.021 8.655 1.00 80.31 101 PRO A O 1
ATOM 792 N N . LYS A 1 102 ? 12.000 -1.943 9.778 1.00 80.50 102 LYS A N 1
ATOM 793 C CA . LYS A 1 102 ? 11.944 -3.210 9.039 1.00 80.50 102 LYS A CA 1
ATOM 794 C C . LYS A 1 102 ? 10.609 -3.901 9.318 1.00 80.50 102 LYS A C 1
ATOM 796 O O . LYS A 1 102 ? 10.188 -3.989 10.470 1.00 80.50 102 LYS A O 1
ATOM 801 N N . GLN A 1 103 ? 9.975 -4.398 8.263 1.00 85.50 103 GLN A N 1
ATOM 802 C CA . GLN A 1 103 ? 8.750 -5.187 8.335 1.00 85.50 103 GLN A CA 1
ATOM 803 C C . GLN A 1 103 ? 9.023 -6.567 7.748 1.00 85.50 103 GLN A C 1
ATOM 805 O O . GLN A 1 103 ? 9.732 -6.695 6.750 1.00 85.50 103 GLN A O 1
ATOM 810 N N . HIS A 1 104 ? 8.502 -7.603 8.401 1.00 87.31 104 HIS A N 1
ATOM 811 C CA . HIS A 1 104 ? 8.635 -8.965 7.903 1.00 87.31 104 HIS A CA 1
ATOM 812 C C . HIS A 1 104 ? 7.920 -9.100 6.551 1.00 87.31 104 HIS A C 1
ATOM 814 O O . HIS A 1 104 ? 6.852 -8.523 6.362 1.00 87.31 104 HIS A O 1
ATOM 820 N N . GLY A 1 105 ? 8.528 -9.822 5.608 1.00 92.44 105 GLY A N 1
ATOM 821 C CA . GLY A 1 105 ? 7.991 -9.967 4.252 1.00 92.44 105 GLY A CA 1
ATOM 822 C C . GLY A 1 105 ? 8.044 -8.694 3.398 1.00 92.44 105 GLY A C 1
ATOM 823 O O . GLY A 1 105 ? 7.426 -8.669 2.339 1.00 92.44 105 GLY A O 1
ATOM 824 N N . VAL A 1 106 ? 8.769 -7.645 3.818 1.00 96.19 106 VAL A N 1
ATOM 825 C CA . VAL A 1 106 ? 8.935 -6.398 3.051 1.00 96.19 106 VAL A CA 1
ATOM 826 C C . VAL A 1 106 ? 10.413 -6.099 2.813 1.00 96.19 106 VAL A C 1
ATOM 828 O O . VAL A 1 106 ? 11.203 -5.988 3.756 1.00 96.19 106 VAL A O 1
ATOM 831 N N . LYS A 1 107 ? 10.786 -5.894 1.548 1.00 95.88 107 LYS A N 1
ATOM 832 C CA . LYS A 1 107 ? 12.121 -5.441 1.140 1.00 95.88 107 LYS A CA 1
ATOM 833 C C . LYS A 1 107 ? 12.047 -3.971 0.738 1.00 95.88 107 LYS A C 1
ATOM 835 O O . LYS A 1 107 ? 11.509 -3.616 -0.305 1.00 95.88 107 LYS A O 1
ATOM 840 N N . LEU A 1 108 ? 12.593 -3.113 1.599 1.00 95.62 108 LEU A N 1
ATOM 841 C CA . LEU A 1 108 ? 12.620 -1.666 1.394 1.00 95.62 108 LEU A CA 1
ATOM 842 C C . LEU A 1 108 ? 13.840 -1.239 0.574 1.00 95.62 108 LEU A C 1
ATOM 844 O O . LEU A 1 108 ? 14.979 -1.513 0.962 1.00 95.62 108 LEU A O 1
ATOM 848 N N . ARG A 1 109 ? 13.602 -0.480 -0.497 1.00 94.69 109 ARG A N 1
ATOM 849 C CA . ARG A 1 109 ? 14.625 0.227 -1.273 1.00 94.69 109 ARG A CA 1
ATOM 850 C C . ARG A 1 109 ? 14.490 1.732 -1.053 1.00 94.69 109 ARG A C 1
ATOM 852 O O . ARG A 1 109 ? 13.389 2.269 -1.013 1.00 94.69 109 ARG A O 1
ATOM 859 N N . ARG A 1 110 ? 15.620 2.424 -0.908 1.00 95.19 110 ARG A N 1
ATOM 860 C CA . ARG A 1 110 ? 15.664 3.888 -0.786 1.00 95.19 110 ARG A CA 1
ATOM 861 C C . ARG A 1 110 ? 16.175 4.490 -2.081 1.00 95.19 110 ARG A C 1
ATOM 863 O O . ARG A 1 110 ? 17.340 4.288 -2.430 1.00 95.19 110 ARG A O 1
ATOM 870 N N . ARG A 1 111 ? 15.306 5.197 -2.792 1.00 94.94 111 ARG A N 1
ATOM 871 C CA . ARG A 1 111 ? 15.613 5.837 -4.072 1.00 94.94 111 ARG A CA 1
ATOM 872 C C . ARG A 1 111 ? 14.577 6.921 -4.332 1.00 94.94 111 ARG A C 1
ATOM 874 O O . ARG A 1 111 ? 13.388 6.673 -4.184 1.00 94.94 111 ARG A O 1
ATOM 881 N N . ASP A 1 112 ? 15.041 8.084 -4.766 1.00 95.75 112 ASP A N 1
ATOM 882 C CA . ASP A 1 112 ? 14.156 9.097 -5.326 1.00 95.75 112 ASP A CA 1
ATOM 883 C C . ASP A 1 112 ? 13.877 8.684 -6.773 1.00 95.75 112 ASP A C 1
ATOM 885 O O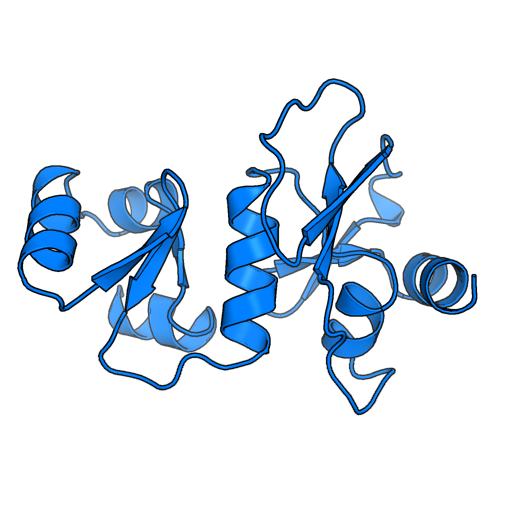 . ASP A 1 112 ? 14.789 8.626 -7.603 1.00 95.75 112 ASP A O 1
ATOM 889 N N . LEU A 1 113 ? 12.647 8.237 -7.017 1.00 97.00 113 LEU A N 1
ATOM 890 C CA . LEU A 1 113 ? 12.174 7.867 -8.345 1.00 97.00 113 LEU A CA 1
ATOM 891 C C . LEU A 1 113 ? 11.832 9.133 -9.128 1.00 97.00 113 LEU A C 1
ATOM 893 O O . LEU A 1 113 ? 11.379 10.120 -8.546 1.00 97.00 113 LEU A O 1
ATOM 897 N N . ASP A 1 114 ? 12.027 9.082 -10.443 1.00 97.56 114 ASP A N 1
ATOM 898 C CA . ASP A 1 114 ? 11.496 10.114 -11.323 1.00 97.56 114 ASP A CA 1
ATOM 899 C C . ASP A 1 114 ? 9.955 10.099 -11.234 1.00 97.56 114 ASP A C 1
ATOM 901 O O . ASP A 1 114 ? 9.366 9.014 -11.190 1.00 97.56 114 ASP A O 1
ATOM 905 N N . PRO A 1 115 ? 9.263 11.251 -11.183 1.00 97.25 115 PRO A N 1
ATOM 906 C CA . PRO A 1 115 ? 7.802 11.279 -11.194 1.00 97.25 115 PRO A CA 1
ATOM 907 C C . PRO A 1 115 ? 7.172 10.519 -12.372 1.00 97.25 115 PRO A C 1
ATOM 909 O O . PRO A 1 115 ? 6.096 9.949 -12.205 1.00 97.25 115 PRO A O 1
ATOM 912 N N . HIS A 1 116 ? 7.837 10.461 -13.532 1.00 97.56 116 HIS A N 1
ATOM 913 C CA . HIS A 1 116 ? 7.384 9.681 -14.690 1.00 97.56 116 HIS A CA 1
ATOM 914 C C . HIS A 1 116 ? 7.489 8.163 -14.478 1.00 97.56 116 HIS A C 1
ATOM 916 O O . HIS A 1 116 ? 6.772 7.399 -15.126 1.00 97.56 116 HIS A O 1
ATOM 922 N N . ASP A 1 117 ? 8.330 7.728 -13.538 1.00 98.44 117 ASP A N 1
ATOM 923 C CA . ASP A 1 117 ? 8.484 6.331 -13.134 1.00 98.44 117 ASP A CA 1
ATOM 924 C C . ASP A 1 117 ? 7.486 5.911 -12.043 1.00 98.44 117 ASP A C 1
ATOM 926 O O . ASP A 1 117 ? 7.552 4.779 -11.562 1.00 98.44 117 ASP A O 1
ATOM 930 N N . ILE A 1 118 ? 6.555 6.780 -11.636 1.00 98.56 118 ILE A N 1
ATOM 931 C CA . ILE A 1 118 ? 5.523 6.468 -10.643 1.00 98.56 118 ILE A CA 1
ATOM 932 C C . ILE A 1 118 ? 4.150 6.586 -11.299 1.00 98.56 118 ILE A C 1
ATOM 934 O O . ILE A 1 118 ? 3.767 7.639 -11.801 1.00 98.56 118 ILE A O 1
ATOM 938 N N . VAL A 1 119 ? 3.364 5.515 -11.230 1.00 98.62 119 VAL A N 1
ATOM 939 C CA . VAL A 1 119 ? 1.964 5.520 -11.671 1.00 98.62 119 VAL A CA 1
ATOM 940 C C . VAL A 1 119 ? 1.057 5.001 -10.565 1.00 98.62 119 VAL A C 1
ATOM 942 O O . VAL A 1 119 ? 1.481 4.242 -9.693 1.00 98.62 119 VAL A O 1
ATOM 945 N N . GLU A 1 120 ? -0.212 5.394 -10.601 1.00 98.31 120 GLU A N 1
ATOM 946 C CA . GLU A 1 120 ? -1.232 4.820 -9.731 1.00 98.31 120 GLU A CA 1
ATOM 947 C C . GLU A 1 120 ? -2.055 3.783 -10.500 1.00 98.3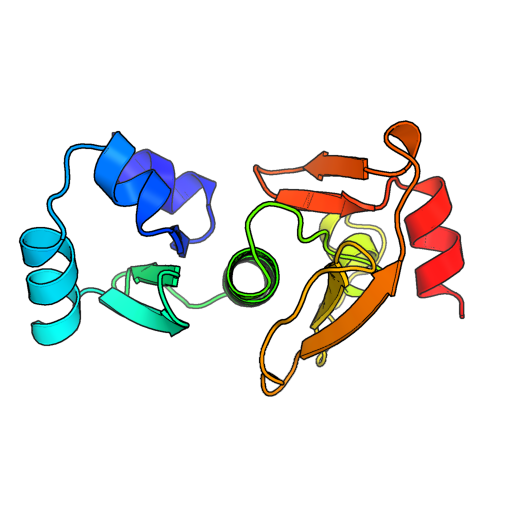1 120 GLU A C 1
ATOM 949 O O . GLU A 1 120 ? -2.579 4.047 -11.584 1.00 98.31 120 GLU A O 1
ATOM 954 N N . ARG A 1 121 ? -2.157 2.576 -9.943 1.00 98.00 121 ARG A N 1
ATOM 955 C CA . ARG A 1 121 ? -2.925 1.457 -10.500 1.00 98.00 121 ARG A CA 1
ATOM 956 C C . ARG A 1 121 ? -3.780 0.872 -9.387 1.00 98.00 121 ARG A C 1
ATOM 958 O O . ARG A 1 121 ? -3.243 0.451 -8.365 1.00 98.00 121 ARG A O 1
ATOM 965 N N . ARG A 1 122 ? -5.104 0.825 -9.573 1.00 96.38 122 ARG A N 1
ATOM 966 C CA . ARG A 1 122 ? -6.054 0.321 -8.556 1.00 96.38 122 ARG A CA 1
ATOM 967 C C . ARG A 1 122 ? -5.855 0.997 -7.182 1.00 96.38 122 ARG A C 1
ATOM 969 O O . ARG A 1 122 ? -5.782 0.325 -6.157 1.00 96.38 122 ARG A O 1
ATO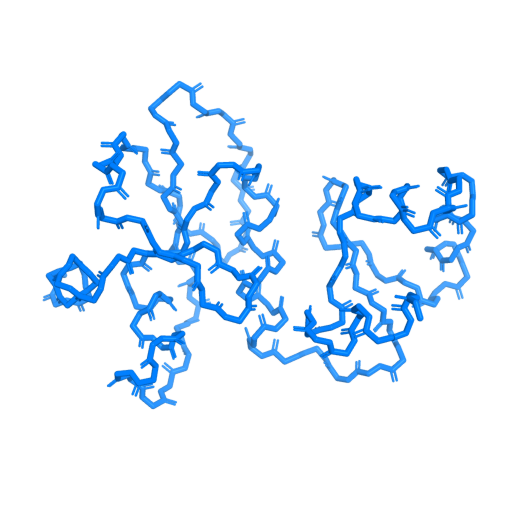M 976 N N . GLY A 1 123 ? -5.656 2.318 -7.157 1.00 96.88 123 GLY A N 1
ATOM 977 C CA . GLY A 1 123 ? -5.443 3.086 -5.919 1.00 96.88 123 GLY A CA 1
ATOM 978 C C . GLY A 1 123 ? -4.126 2.787 -5.184 1.00 96.88 123 GLY A C 1
ATOM 979 O O . GLY A 1 123 ? -4.021 3.024 -3.979 1.00 96.88 123 GLY A O 1
ATOM 980 N N . LEU A 1 124 ? -3.140 2.183 -5.859 1.00 98.38 124 LEU A N 1
ATOM 981 C CA . LEU A 1 124 ? -1.813 1.903 -5.312 1.00 98.38 124 LEU A CA 1
ATOM 982 C C . LEU A 1 124 ? -0.729 2.530 -6.193 1.00 98.38 124 LEU A C 1
ATOM 984 O O . LEU A 1 124 ? -0.737 2.350 -7.411 1.00 98.38 124 LEU A O 1
ATOM 988 N N . ARG A 1 125 ? 0.226 3.228 -5.569 1.00 98.62 125 ARG A N 1
ATOM 989 C CA . ARG A 1 125 ? 1.432 3.713 -6.250 1.00 98.62 125 ARG A CA 1
ATOM 990 C C . ARG A 1 125 ? 2.353 2.541 -6.561 1.00 98.62 125 ARG A C 1
ATOM 992 O O . ARG A 1 125 ? 2.751 1.806 -5.655 1.00 98.62 125 ARG A O 1
ATOM 999 N N . VAL A 1 126 ? 2.709 2.400 -7.829 1.00 98.81 126 VAL A N 1
ATOM 1000 C CA . VAL A 1 126 ? 3.608 1.365 -8.347 1.00 98.81 126 VAL A CA 1
ATOM 1001 C C . VAL A 1 126 ? 4.615 1.991 -9.309 1.00 98.81 126 VAL A C 1
ATOM 1003 O O . VAL A 1 126 ? 4.354 3.066 -9.861 1.00 98.81 126 VAL A O 1
ATOM 1006 N N . THR A 1 127 ? 5.766 1.350 -9.515 1.00 98.75 127 THR A N 1
ATOM 1007 C CA . THR A 1 127 ? 6.701 1.804 -10.549 1.00 98.75 127 THR A CA 1
ATOM 1008 C C . THR A 1 127 ? 6.039 1.710 -11.926 1.00 98.75 127 THR A C 1
ATOM 1010 O O . THR A 1 127 ? 5.204 0.838 -12.172 1.00 98.75 127 THR A O 1
ATOM 1013 N N . ALA A 1 128 ? 6.344 2.636 -12.835 1.00 98.62 128 ALA A N 1
ATOM 1014 C CA . ALA A 1 128 ? 5.834 2.599 -14.201 1.00 98.62 128 ALA A CA 1
ATOM 1015 C C . ALA A 1 128 ? 6.289 1.308 -14.895 1.00 98.62 128 ALA A C 1
ATOM 1017 O O . ALA A 1 128 ? 7.322 0.736 -14.543 1.00 98.62 128 ALA A O 1
ATOM 1018 N N . LEU A 1 129 ? 5.523 0.842 -15.886 1.00 98.38 129 LEU A N 1
ATOM 1019 C CA . LEU A 1 129 ? 5.770 -0.453 -16.526 1.00 98.38 129 LEU A CA 1
ATOM 1020 C C . LEU A 1 129 ? 7.217 -0.617 -17.051 1.00 98.38 129 LEU A C 1
ATOM 1022 O O . LEU A 1 129 ? 7.799 -1.665 -16.775 1.00 98.38 129 LEU A O 1
ATOM 1026 N N . PRO A 1 130 ? 7.849 0.379 -17.716 1.00 98.12 130 PRO A N 1
ATOM 1027 C CA . PRO A 1 130 ? 9.240 0.247 -18.161 1.00 98.12 130 PRO A CA 1
ATOM 1028 C C . PRO A 1 130 ? 10.217 -0.013 -17.008 1.00 98.12 130 PRO A C 1
ATOM 1030 O O . PRO A 1 130 ? 11.003 -0.957 -17.069 1.00 98.12 130 PRO A O 1
ATOM 1033 N N . LEU A 1 131 ? 10.131 0.772 -15.927 1.00 98.19 131 LEU A N 1
ATOM 1034 C CA . LEU A 1 131 ? 10.980 0.580 -14.753 1.00 98.19 131 LEU A CA 1
ATOM 1035 C C . LEU A 1 131 ? 10.661 -0.738 -14.034 1.00 98.19 131 LEU A C 1
ATOM 1037 O O . LEU A 1 131 ? 11.580 -1.438 -13.622 1.00 98.19 131 LEU A O 1
ATOM 1041 N N . THR A 1 132 ? 9.380 -1.104 -13.929 1.00 98.31 132 THR A N 1
ATOM 1042 C CA . THR A 1 132 ? 8.944 -2.375 -13.329 1.00 98.31 132 THR A CA 1
ATOM 1043 C C . THR A 1 132 ? 9.616 -3.565 -14.003 1.00 98.31 132 THR A C 1
ATOM 1045 O O . THR A 1 132 ? 10.137 -4.435 -13.314 1.00 98.31 132 THR A O 1
ATOM 1048 N N . VAL A 1 133 ? 9.620 -3.607 -15.340 1.00 97.31 133 VAL A N 1
ATOM 1049 C CA . VAL A 1 133 ? 10.218 -4.716 -16.100 1.00 97.31 133 VAL A CA 1
ATOM 1050 C C . VAL A 1 133 ? 11.722 -4.808 -15.838 1.00 97.31 133 VAL A C 1
ATOM 1052 O O . VAL A 1 133 ? 12.232 -5.906 -15.634 1.00 97.31 133 VAL A O 1
ATOM 1055 N N . VAL A 1 134 ? 12.421 -3.670 -15.776 1.00 96.88 134 VAL A N 1
ATOM 1056 C CA . VAL A 1 134 ? 13.856 -3.631 -15.447 1.00 96.88 134 VAL A CA 1
ATOM 1057 C C . VAL A 1 134 ? 14.117 -4.116 -14.019 1.00 96.88 134 VAL A C 1
ATOM 1059 O O . VAL A 1 134 ? 15.026 -4.909 -13.799 1.00 96.88 134 VAL A O 1
ATOM 1062 N N . GLU A 1 135 ? 13.328 -3.662 -13.044 1.00 96.12 135 GLU A N 1
ATOM 1063 C CA . GLU A 1 135 ? 13.495 -4.044 -11.637 1.00 96.12 135 GLU A CA 1
ATOM 1064 C C . GLU A 1 135 ? 13.125 -5.506 -11.366 1.00 96.12 135 GLU A C 1
ATOM 1066 O O . GLU A 1 135 ? 13.731 -6.126 -10.50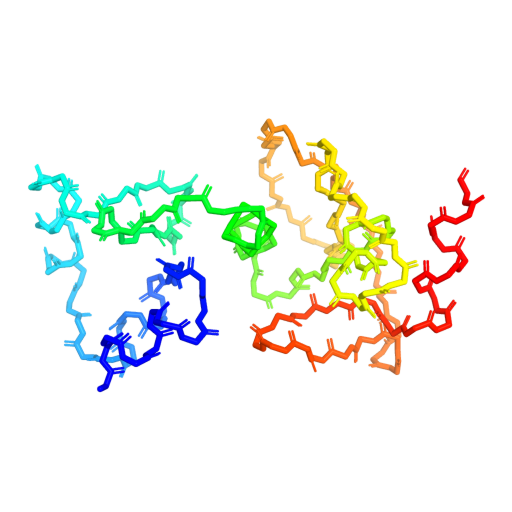0 1.00 96.12 135 GLU A O 1
ATOM 1071 N N . ALA A 1 136 ? 12.138 -6.053 -12.079 1.00 93.19 136 ALA A N 1
ATOM 1072 C CA . ALA A 1 136 ? 11.679 -7.431 -11.917 1.00 93.19 136 ALA A CA 1
ATOM 1073 C C . ALA A 1 136 ? 12.590 -8.470 -12.594 1.00 93.19 136 ALA A C 1
ATOM 1075 O O . ALA A 1 136 ? 12.493 -9.653 -12.275 1.00 93.19 136 ALA A O 1
ATOM 1076 N N . ALA A 1 137 ? 13.439 -8.046 -13.535 1.00 90.38 137 ALA A N 1
ATOM 1077 C CA . ALA A 1 137 ? 14.390 -8.911 -14.234 1.00 90.38 137 ALA A CA 1
ATOM 1078 C C . ALA A 1 137 ? 15.761 -9.022 -13.536 1.00 90.38 137 ALA A C 1
ATOM 1080 O O . ALA A 1 137 ? 16.594 -9.815 -13.977 1.00 90.38 137 ALA A O 1
ATOM 1081 N N . ALA A 1 138 ? 16.005 -8.206 -12.507 1.00 75.38 138 ALA A N 1
ATOM 1082 C CA . ALA A 1 138 ? 17.269 -8.117 -11.773 1.00 75.38 138 ALA A CA 1
ATOM 1083 C C . ALA A 1 138 ? 17.327 -9.082 -10.581 1.00 75.38 138 ALA A C 1
ATOM 1085 O O . ALA A 1 138 ? 18.431 -9.612 -10.326 1.00 75.38 138 ALA A O 1
#